Protein AF-A0A7Y2AUR3-F1 (afdb_monomer_lite)

Radius of gyration: 12.21 Å; chains: 1; bounding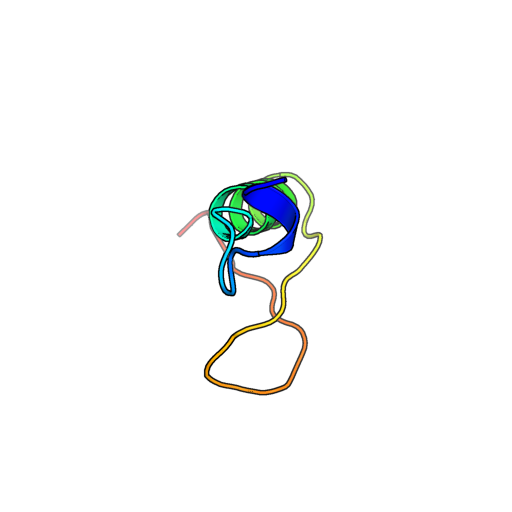 box: 28×16×33 Å

Foldseek 3Di:
DCVVPDPDDPCVVVQVVCLVPPVPWDADPVDDDTDHDDDPD

Secondary structure (DSSP, 8-state):
-HHHH-SS-THHHHHHHHHHHH---EE-SSS-SEE------

pLDDT: mean 85.27, std 9.4, range [56.78, 94.12]

Sequence (41 aa):
FDSYSSGRLPLNLIQAQRDYFGSHTYERTDREGIFHTEWEK

Structure (mmCIF, N/CA/C/O backbone):
data_AF-A0A7Y2AUR3-F1
#
_entry.id   AF-A0A7Y2AUR3-F1
#
loop_
_atom_site.group_PDB
_atom_site.id
_atom_site.type_symbol
_atom_site.label_atom_id
_atom_site.label_alt_id
_atom_site.label_comp_id
_atom_site.label_asym_id
_atom_site.label_entity_id
_atom_site.label_seq_id
_atom_site.pdbx_PDB_ins_code
_atom_site.Cartn_x
_atom_site.Cartn_y
_atom_site.Cartn_z
_atom_site.occupancy
_atom_site.B_iso_or_equiv
_atom_site.auth_seq_id
_atom_site.auth_comp_id
_atom_site.auth_asym_id
_atom_site.auth_atom_id
_atom_site.pdbx_PDB_model_num
ATOM 1 N N . PHE A 1 1 ? 16.720 -0.731 -15.112 1.00 67.25 1 PHE A N 1
ATOM 2 C CA . PHE A 1 1 ? 15.823 -1.157 -16.206 1.00 67.25 1 PHE A CA 1
ATOM 3 C C . PHE A 1 1 ? 14.845 -2.220 -15.701 1.00 67.25 1 PHE A C 1
ATOM 5 O O . PHE A 1 1 ? 13.666 -2.122 -15.997 1.00 67.25 1 PHE A O 1
ATOM 12 N N . ASP A 1 2 ? 15.289 -3.133 -14.833 1.00 62.47 2 ASP A N 1
ATOM 13 C CA . ASP A 1 2 ? 14.478 -4.226 -14.259 1.00 62.47 2 ASP A CA 1
ATOM 14 C C . ASP A 1 2 ? 13.191 -3.805 -13.531 1.00 62.47 2 ASP A C 1
ATOM 16 O O . ASP A 1 2 ? 12.185 -4.512 -13.582 1.00 62.47 2 ASP A O 1
ATOM 20 N N . SER A 1 3 ? 13.168 -2.627 -12.901 1.00 66.88 3 SER A N 1
ATOM 21 C CA . SER A 1 3 ? 11.956 -2.079 -12.271 1.00 66.88 3 SER A CA 1
ATOM 22 C C . SER A 1 3 ? 10.877 -1.683 -13.286 1.00 66.88 3 SER A C 1
ATOM 24 O O . SER A 1 3 ? 9.707 -1.608 -12.933 1.00 66.88 3 SER A O 1
ATOM 26 N N . TYR A 1 4 ? 11.271 -1.409 -14.533 1.00 70.62 4 TYR A N 1
ATOM 27 C CA . TYR A 1 4 ? 10.375 -1.024 -15.624 1.00 70.62 4 TYR A CA 1
ATOM 28 C C . TYR A 1 4 ? 9.848 -2.242 -16.396 1.00 70.62 4 TYR A C 1
ATOM 30 O O . TYR A 1 4 ? 8.737 -2.204 -16.912 1.00 70.62 4 TYR A O 1
ATOM 38 N N . SER A 1 5 ? 10.612 -3.340 -16.448 1.00 77.56 5 SER A N 1
ATOM 39 C CA . SER A 1 5 ? 10.196 -4.591 -17.101 1.00 77.56 5 SER A CA 1
ATOM 40 C C . SER A 1 5 ? 9.482 -5.576 -16.168 1.00 77.56 5 SER A C 1
ATOM 42 O O . SER A 1 5 ? 8.906 -6.557 -16.639 1.00 77.56 5 SER A O 1
ATOM 44 N N . SER A 1 6 ? 9.499 -5.342 -14.853 1.00 75.75 6 SER A N 1
ATOM 45 C CA . SER A 1 6 ? 8.829 -6.214 -13.885 1.00 75.75 6 SER A CA 1
ATOM 46 C C . SER A 1 6 ? 7.320 -5.972 -13.861 1.00 75.75 6 SER A C 1
ATOM 48 O O . SER A 1 6 ? 6.858 -4.935 -13.396 1.00 75.75 6 SER A O 1
ATOM 50 N N . GLY A 1 7 ? 6.537 -6.974 -14.274 1.00 75.31 7 GLY A N 1
ATOM 51 C CA . GLY A 1 7 ? 5.067 -6.925 -14.227 1.00 75.31 7 GLY A CA 1
ATOM 52 C C . GLY A 1 7 ? 4.474 -6.837 -12.813 1.00 75.31 7 GLY A C 1
ATOM 53 O O . GLY A 1 7 ? 3.299 -6.515 -12.658 1.00 75.31 7 GLY A O 1
ATOM 54 N N . ARG A 1 8 ? 5.272 -7.103 -11.768 1.00 74.69 8 ARG A N 1
ATOM 55 C CA . ARG A 1 8 ? 4.881 -6.924 -10.366 1.00 74.69 8 ARG A CA 1
ATOM 56 C C . ARG A 1 8 ? 6.080 -6.498 -9.528 1.00 74.69 8 ARG A C 1
ATOM 58 O O . ARG A 1 8 ? 7.068 -7.218 -9.429 1.00 74.69 8 ARG A O 1
ATOM 65 N N . LEU A 1 9 ? 5.965 -5.333 -8.906 1.00 84.44 9 LEU A N 1
ATOM 66 C CA . LEU A 1 9 ? 6.958 -4.791 -7.983 1.00 84.44 9 LEU A CA 1
ATOM 67 C C . LEU A 1 9 ? 6.559 -5.093 -6.528 1.00 84.44 9 LEU A C 1
ATOM 69 O O . LEU A 1 9 ? 5.364 -5.203 -6.241 1.00 84.44 9 LEU A O 1
ATOM 73 N N . PRO A 1 10 ? 7.514 -5.153 -5.581 1.00 81.50 10 PRO A N 1
ATOM 74 C CA . PRO A 1 10 ? 7.250 -5.359 -4.148 1.00 81.50 10 PRO A CA 1
ATOM 75 C C . PRO A 1 10 ? 6.626 -4.125 -3.449 1.00 81.50 10 PRO A C 1
ATOM 77 O O . PRO A 1 10 ? 6.849 -3.869 -2.268 1.00 81.50 10 PRO A O 1
ATOM 80 N N . LEU A 1 11 ? 5.834 -3.333 -4.175 1.00 85.50 11 LEU A N 1
ATOM 81 C CA . LEU A 1 11 ? 5.172 -2.113 -3.701 1.00 85.50 11 LEU A CA 1
ATOM 82 C C . LEU A 1 11 ? 4.003 -2.389 -2.743 1.00 85.50 11 LEU A C 1
ATOM 84 O O . LEU A 1 11 ? 3.576 -1.492 -2.021 1.00 85.50 11 LEU A O 1
ATOM 88 N N . ASN A 1 12 ? 3.506 -3.626 -2.700 1.00 86.50 12 ASN A N 1
ATOM 89 C CA . ASN A 1 12 ? 2.428 -4.050 -1.808 1.00 86.50 12 ASN A CA 1
ATOM 90 C C . ASN A 1 12 ? 2.773 -3.857 -0.323 1.00 86.50 12 ASN A C 1
ATOM 92 O O . ASN A 1 12 ? 1.902 -3.471 0.451 1.00 86.50 12 ASN A O 1
ATOM 96 N N . LEU A 1 13 ? 4.036 -4.062 0.072 1.00 87.75 13 LEU A N 1
ATOM 97 C CA . LEU A 1 13 ? 4.461 -3.845 1.458 1.00 87.75 13 LEU A CA 1
ATOM 98 C C . LEU A 1 13 ? 4.410 -2.361 1.846 1.00 87.75 13 LEU A C 1
ATOM 100 O O . LEU A 1 13 ? 3.973 -2.018 2.940 1.00 87.75 13 LEU A O 1
ATOM 104 N N . ILE A 1 14 ? 4.806 -1.475 0.931 1.00 88.75 14 ILE A N 1
ATOM 105 C CA . ILE 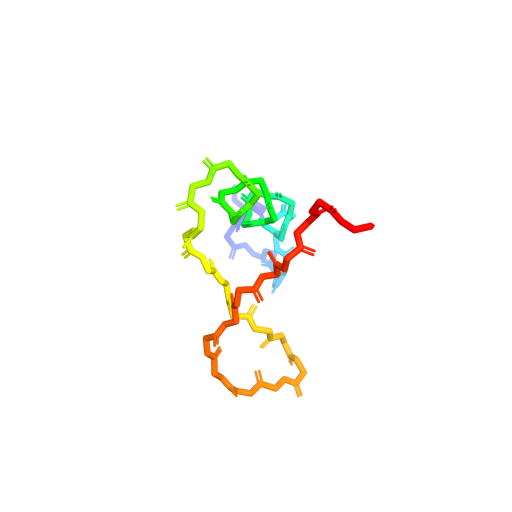A 1 14 ? 4.756 -0.026 1.153 1.00 88.75 14 ILE A CA 1
ATOM 106 C C . ILE A 1 14 ? 3.302 0.439 1.275 1.00 88.75 14 ILE A C 1
ATOM 108 O O . ILE A 1 14 ? 2.990 1.248 2.144 1.00 88.75 14 ILE A O 1
ATOM 112 N N . GLN A 1 15 ? 2.394 -0.086 0.446 1.00 88.81 15 GLN A N 1
ATOM 113 C CA . GLN A 1 15 ? 0.965 0.229 0.563 1.00 88.81 15 GLN A CA 1
ATOM 114 C C . GLN A 1 15 ? 0.389 -0.228 1.909 1.00 88.81 15 GLN A C 1
ATOM 116 O O . GLN A 1 15 ? -0.293 0.554 2.564 1.00 88.81 15 GLN A O 1
ATOM 121 N N . ALA A 1 16 ? 0.746 -1.431 2.373 1.00 86.88 16 ALA A N 1
ATOM 122 C CA . ALA A 1 16 ? 0.364 -1.910 3.701 1.00 86.88 16 ALA A CA 1
ATOM 123 C C . ALA A 1 16 ? 0.867 -0.981 4.822 1.00 86.88 16 ALA A C 1
ATOM 125 O O . ALA A 1 16 ? 0.100 -0.611 5.703 1.00 86.88 16 ALA A O 1
ATOM 126 N N . GLN A 1 17 ? 2.124 -0.530 4.759 1.00 90.12 17 GLN A N 1
ATOM 127 C CA . GLN A 1 17 ? 2.682 0.410 5.740 1.00 90.12 17 GLN A CA 1
ATOM 128 C C . GLN A 1 17 ? 1.966 1.772 5.726 1.00 90.12 17 GLN A C 1
ATOM 130 O O . GLN A 1 17 ? 1.668 2.322 6.784 1.00 90.12 17 GLN A O 1
ATOM 135 N N . ARG A 1 18 ? 1.663 2.325 4.543 1.00 92.69 18 ARG A N 1
ATOM 136 C CA . ARG A 1 18 ? 0.935 3.604 4.413 1.00 92.69 18 ARG A CA 1
ATOM 137 C C . ARG A 1 18 ? -0.475 3.521 4.995 1.00 92.69 18 ARG A C 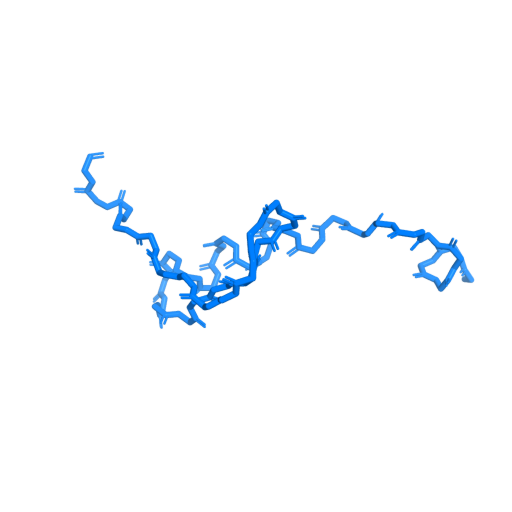1
ATOM 139 O O . ARG A 1 18 ? -0.940 4.488 5.603 1.00 92.69 18 ARG A O 1
ATOM 146 N N . ASP A 1 19 ? -1.140 2.388 4.793 1.00 91.25 19 ASP A N 1
ATOM 147 C CA . ASP A 1 19 ? -2.471 2.136 5.335 1.00 91.25 19 ASP A CA 1
ATOM 148 C C . ASP A 1 19 ? -2.438 1.939 6.856 1.00 91.25 19 ASP A C 1
ATOM 150 O O . ASP A 1 19 ? -3.249 2.537 7.556 1.00 91.25 19 ASP A O 1
ATOM 154 N N . TYR A 1 20 ? -1.442 1.206 7.363 1.00 86.06 20 TYR A N 1
ATOM 155 C CA . TYR A 1 20 ? -1.237 0.967 8.794 1.00 86.06 20 TYR A CA 1
ATOM 156 C C . TYR A 1 20 ? -1.019 2.262 9.586 1.00 86.06 20 TYR A C 1
ATOM 158 O O . TYR A 1 20 ? -1.673 2.482 10.599 1.00 86.06 20 TYR A O 1
ATOM 166 N N . PHE A 1 21 ? -0.118 3.142 9.132 1.00 89.75 21 PHE A N 1
ATOM 167 C CA . PHE A 1 21 ? 0.253 4.342 9.899 1.00 89.75 21 PHE A CA 1
ATOM 168 C C . PHE A 1 21 ? -0.584 5.585 9.593 1.00 89.75 21 PHE A C 1
ATOM 170 O O . PHE A 1 21 ? -0.507 6.560 10.338 1.00 89.75 21 PHE A O 1
ATOM 177 N N . GLY A 1 22 ? -1.331 5.607 8.489 1.00 87.31 22 GLY A N 1
ATOM 178 C CA . GLY A 1 22 ? -2.005 6.834 8.058 1.00 87.31 22 GLY A CA 1
ATOM 179 C C . GLY A 1 22 ? -3.316 6.643 7.315 1.00 87.31 22 GLY A C 1
ATOM 180 O O . GLY A 1 22 ? -3.750 7.586 6.662 1.00 87.31 22 GLY A O 1
ATOM 181 N N . SER A 1 23 ? -3.917 5.450 7.363 1.00 89.06 23 SER A N 1
ATOM 182 C CA . SER A 1 23 ? -5.214 5.155 6.734 1.00 89.06 23 SER A CA 1
ATOM 183 C C . SER A 1 23 ? -5.283 5.552 5.254 1.00 89.06 23 SER A C 1
ATOM 185 O O . SER A 1 23 ? -6.316 5.992 4.754 1.00 89.06 23 SER A O 1
ATOM 187 N N . HIS A 1 24 ? -4.158 5.411 4.544 1.00 90.88 24 HIS A N 1
ATOM 188 C CA . HIS A 1 24 ? -4.015 5.857 3.156 1.00 90.88 24 HIS A CA 1
ATOM 189 C C . HIS A 1 24 ? -4.723 4.969 2.134 1.00 90.88 24 HIS A C 1
ATOM 191 O O . HIS A 1 24 ? -4.727 5.327 0.955 1.00 90.88 24 HIS A O 1
ATOM 197 N N . THR A 1 25 ? -5.334 3.862 2.561 1.00 93.12 25 THR A N 1
ATOM 198 C CA . THR A 1 25 ? -6.029 2.889 1.714 1.00 93.12 25 THR A CA 1
ATOM 199 C C . THR A 1 25 ? -5.128 2.248 0.650 1.00 93.12 25 THR A C 1
ATOM 201 O O . THR A 1 25 ? -3.986 2.656 0.429 1.00 93.12 25 THR A O 1
ATOM 204 N N . TYR A 1 26 ? -5.615 1.196 -0.002 1.00 92.62 26 TYR A N 1
ATOM 205 C CA . TYR A 1 26 ? -4.942 0.546 -1.124 1.00 92.62 26 TYR A CA 1
ATOM 206 C C . TYR A 1 26 ? -5.940 -0.163 -2.046 1.00 92.62 26 TYR A C 1
ATOM 208 O O . TYR A 1 26 ? -7.082 -0.438 -1.673 1.00 92.62 26 TYR A O 1
ATOM 216 N N . GLU A 1 27 ? -5.493 -0.486 -3.256 1.00 93.38 27 GLU A N 1
ATOM 217 C CA . GLU A 1 27 ? -6.248 -1.277 -4.229 1.00 93.38 27 GLU A CA 1
ATOM 218 C C . GLU A 1 27 ? -5.823 -2.746 -4.186 1.00 93.38 27 GLU A C 1
ATOM 220 O O . GLU A 1 27 ? -4.682 -3.085 -3.854 1.00 93.38 27 GLU A O 1
ATOM 225 N N . ARG A 1 28 ? -6.745 -3.638 -4.546 1.00 92.69 28 ARG A N 1
ATOM 226 C CA . ARG A 1 28 ? -6.506 -5.081 -4.566 1.00 92.69 28 ARG A CA 1
ATOM 227 C C . ARG A 1 28 ? -6.403 -5.612 -5.988 1.00 92.69 28 ARG A C 1
ATOM 229 O O . ARG A 1 28 ? -7.045 -5.121 -6.904 1.00 92.69 28 ARG A O 1
ATOM 236 N N . THR A 1 29 ? -5.623 -6.675 -6.154 1.00 91.94 29 THR A N 1
ATOM 237 C CA . THR A 1 29 ? -5.446 -7.341 -7.454 1.00 91.94 29 THR A CA 1
ATOM 238 C C . THR A 1 29 ? -6.576 -8.307 -7.801 1.00 91.94 29 THR A C 1
ATOM 240 O O . THR A 1 29 ? -6.680 -8.728 -8.945 1.00 91.94 29 THR A O 1
ATOM 243 N N . ASP A 1 30 ? -7.376 -8.715 -6.816 1.00 92.44 30 ASP A N 1
ATOM 244 C CA . ASP A 1 30 ? -8.453 -9.697 -6.967 1.00 92.44 30 ASP A CA 1
ATOM 245 C C . ASP A 1 30 ? -9.856 -9.072 -6.987 1.00 92.44 30 ASP A C 1
ATOM 247 O O . ASP A 1 30 ? -10.819 -9.742 -7.352 1.00 92.44 30 ASP A O 1
ATOM 251 N N . ARG A 1 31 ? -9.986 -7.797 -6.598 1.00 91.69 31 ARG A N 1
ATOM 252 C CA . ARG A 1 31 ? -11.261 -7.077 -6.559 1.00 91.69 31 ARG A CA 1
ATOM 253 C C . ARG A 1 31 ? -11.054 -5.594 -6.834 1.00 91.69 31 ARG A C 1
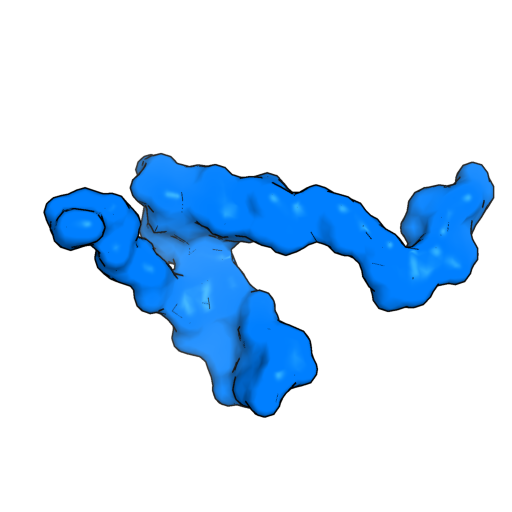ATOM 255 O O . ARG A 1 31 ? -10.217 -4.968 -6.189 1.00 91.69 31 ARG A O 1
ATOM 262 N N . GLU A 1 32 ? -11.879 -5.036 -7.714 1.00 93.56 32 GLU A N 1
ATOM 263 C CA . GLU A 1 32 ? -11.917 -3.594 -7.968 1.00 93.56 32 GLU A CA 1
ATOM 264 C C . GLU A 1 32 ? -12.445 -2.819 -6.750 1.00 93.56 32 GLU A C 1
ATOM 266 O O . GLU A 1 32 ? -13.397 -3.242 -6.086 1.00 93.56 32 GLU A O 1
ATOM 271 N N . GLY A 1 33 ? -11.818 -1.679 -6.453 1.00 94.12 33 GLY A N 1
ATOM 272 C CA . GLY A 1 33 ? -12.215 -0.771 -5.377 1.00 94.12 33 GLY A CA 1
ATOM 273 C C . GLY A 1 33 ? -11.053 -0.295 -4.505 1.00 94.12 33 GLY A C 1
ATOM 274 O O . GLY A 1 33 ? -9.908 -0.715 -4.671 1.00 94.12 33 GLY A O 1
ATOM 275 N N . ILE A 1 34 ? -11.386 0.578 -3.551 1.00 93.12 34 ILE A N 1
ATOM 276 C CA . ILE A 1 34 ? -10.464 1.155 -2.566 1.00 93.12 34 ILE A CA 1
ATOM 277 C C . ILE A 1 34 ? -10.732 0.504 -1.208 1.00 93.12 34 ILE A C 1
ATOM 279 O O . ILE A 1 34 ? -11.881 0.430 -0.767 1.00 93.12 34 ILE A O 1
ATOM 283 N N . PHE A 1 35 ? -9.680 0.030 -0.543 1.00 93.44 35 PHE A N 1
ATOM 284 C CA . PHE A 1 35 ? -9.782 -0.723 0.705 1.00 93.44 35 PHE A CA 1
ATOM 285 C C . PHE A 1 35 ? -8.931 -0.096 1.806 1.00 93.44 35 PHE A C 1
ATOM 287 O O . PHE A 1 35 ? -7.796 0.298 1.568 1.00 93.44 35 PHE A O 1
ATOM 294 N N . HIS A 1 36 ? -9.473 -0.055 3.020 1.00 92.19 36 HIS A N 1
ATOM 295 C CA . HIS A 1 36 ? -8.746 0.241 4.253 1.00 92.19 36 HIS A CA 1
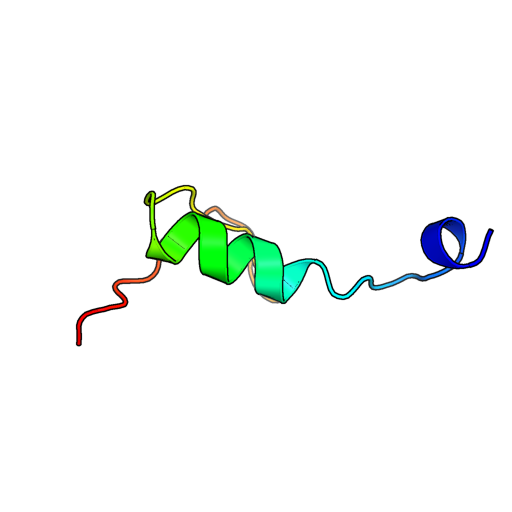ATOM 296 C C . HIS A 1 36 ? -8.766 -1.011 5.131 1.00 92.19 36 HIS A C 1
ATOM 298 O O . HIS A 1 36 ? -9.795 -1.689 5.195 1.00 92.19 36 HIS A O 1
ATOM 304 N N . THR A 1 37 ? -7.651 -1.348 5.775 1.00 91.69 37 THR A N 1
ATOM 305 C CA . THR A 1 37 ? -7.582 -2.466 6.727 1.00 91.69 37 THR A CA 1
ATOM 306 C C . THR A 1 37 ? -7.560 -1.931 8.155 1.00 91.69 37 THR A C 1
ATOM 308 O O . THR A 1 37 ? -6.798 -1.025 8.468 1.00 91.69 37 THR A O 1
ATOM 311 N N . GLU A 1 38 ? -8.385 -2.499 9.037 1.00 90.69 38 GLU A N 1
ATOM 312 C CA . GLU A 1 38 ? -8.259 -2.279 10.482 1.00 90.69 38 GLU A CA 1
ATOM 313 C C . GLU A 1 38 ? -7.121 -3.161 11.010 1.00 90.69 38 GLU A C 1
ATOM 315 O O . GLU A 1 38 ? -7.257 -4.383 11.051 1.00 90.69 38 GLU A O 1
ATOM 320 N N . TRP A 1 39 ? -5.990 -2.552 11.372 1.00 86.31 39 TRP A N 1
ATOM 321 C CA . TRP A 1 39 ? -4.770 -3.286 11.728 1.00 86.31 39 TRP A CA 1
ATOM 322 C C . TRP A 1 39 ? -4.643 -3.643 13.219 1.00 86.31 39 TRP A C 1
ATOM 324 O O . TRP A 1 39 ? -3.909 -4.566 13.553 1.00 86.31 39 TRP A O 1
ATOM 334 N N . GLU A 1 40 ? -5.338 -2.936 14.115 1.00 78.38 40 GLU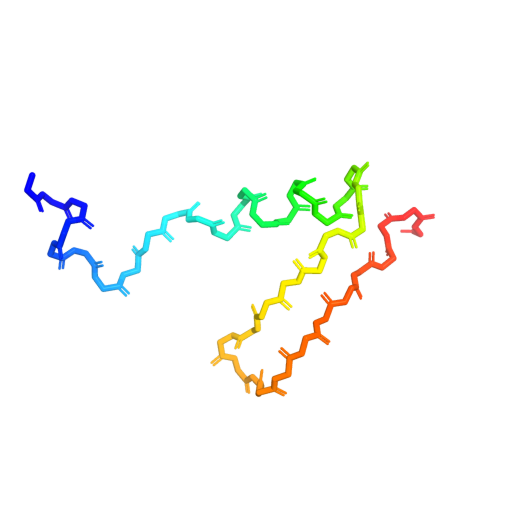 A N 1
ATOM 335 C CA . GLU A 1 40 ? -5.222 -3.087 15.579 1.00 78.38 40 GLU A CA 1
ATOM 336 C C . GLU A 1 40 ? -6.178 -4.142 16.184 1.00 78.38 40 GLU A C 1
ATOM 338 O O . GLU A 1 40 ? -6.705 -3.954 17.281 1.00 78.38 40 GLU A O 1
ATOM 343 N N . LYS A 1 41 ? -6.427 -5.256 15.486 1.00 56.78 41 LYS A N 1
ATOM 344 C CA . LYS A 1 41 ? -7.262 -6.363 15.989 1.00 56.78 41 LYS A CA 1
ATOM 345 C C . LYS A 1 41 ? -6.496 -7.668 16.131 1.00 56.78 41 LYS A C 1
ATOM 347 O O . LYS A 1 41 ? -5.753 -8.017 15.189 1.00 56.78 41 LYS A O 1
#